Protein AF-A0A1S6HPY8-F1 (afdb_monomer_lite)

Secondary structure (DSSP, 8-state):
----HHHHHHHHHHHHHHHH----EE--S--TT-EEEEEEEEEEPTT-SSEEEEEEEEEEETTT--EEEEEEEEEEE--HHHHHTTGGG-----S-EEEEE-HHHHHHHHHHTT-EESSHHHHHHHTTS--

Structure (mmCIF, N/CA/C/O backbone):
data_AF-A0A1S6HPY8-F1
#
_entry.id   AF-A0A1S6HPY8-F1
#
loop_
_atom_site.group_PDB
_atom_site.id
_atom_site.type_symbol
_atom_site.label_atom_id
_atom_site.label_alt_id
_atom_site.label_comp_id
_atom_site.label_asym_id
_atom_site.label_entity_id
_atom_site.label_seq_id
_atom_site.pdbx_PDB_ins_code
_atom_site.Cartn_x
_atom_site.Cartn_y
_atom_site.Cartn_z
_atom_site.occupancy
_atom_site.B_iso_or_equiv
_atom_site.auth_seq_id
_atom_site.auth_comp_id
_atom_site.auth_asym_id
_atom_site.auth_atom_id
_atom_site.pdbx_PDB_model_num
ATOM 1 N N . MET A 1 1 ? 19.365 7.804 -31.355 1.00 37.50 1 MET A N 1
ATOM 2 C CA . MET A 1 1 ? 18.234 6.866 -31.220 1.00 37.50 1 MET A CA 1
ATOM 3 C C . MET A 1 1 ? 17.880 6.876 -29.750 1.00 37.50 1 MET A C 1
ATOM 5 O O . MET A 1 1 ? 18.730 6.519 -28.949 1.00 37.50 1 MET A O 1
ATOM 9 N N . ILE A 1 2 ? 16.755 7.498 -29.407 1.00 45.88 2 ILE A N 1
ATOM 10 C CA . ILE A 1 2 ? 16.407 7.828 -28.021 1.00 45.88 2 ILE A CA 1
ATOM 11 C C . ILE A 1 2 ? 16.080 6.528 -27.278 1.00 45.88 2 ILE A C 1
ATOM 13 O O . ILE A 1 2 ? 15.414 5.652 -27.834 1.00 45.88 2 ILE A O 1
ATOM 17 N N . LEU A 1 3 ? 16.579 6.425 -26.049 1.00 51.72 3 LEU A N 1
ATOM 18 C CA . LEU A 1 3 ? 16.216 5.443 -25.028 1.00 51.72 3 LEU A CA 1
ATOM 19 C C . LEU A 1 3 ? 14.734 5.629 -24.663 1.00 51.72 3 LEU A C 1
ATOM 21 O O . LEU A 1 3 ? 14.380 6.331 -23.729 1.00 51.72 3 LEU A O 1
ATOM 25 N N . ILE A 1 4 ? 13.868 5.145 -25.555 1.00 57.00 4 ILE A N 1
ATOM 26 C CA . ILE A 1 4 ? 12.411 5.052 -25.377 1.00 57.00 4 ILE A CA 1
ATOM 27 C C . ILE A 1 4 ? 12.047 3.605 -25.007 1.00 57.00 4 ILE A C 1
ATOM 29 O O . ILE A 1 4 ? 10.989 3.346 -24.449 1.00 57.00 4 ILE A O 1
ATOM 33 N N . GLY A 1 5 ? 12.915 2.638 -25.327 1.00 57.72 5 GLY A N 1
ATOM 34 C CA . GLY A 1 5 ? 12.644 1.217 -25.110 1.00 57.72 5 GLY A CA 1
ATOM 35 C C . GLY A 1 5 ? 12.572 0.839 -23.631 1.00 57.72 5 GLY A C 1
ATOM 36 O O . GLY A 1 5 ? 11.665 0.118 -23.237 1.00 57.72 5 GLY A O 1
ATOM 37 N N . ASP A 1 6 ? 13.487 1.349 -22.815 1.00 60.06 6 ASP A N 1
ATOM 38 C CA . ASP A 1 6 ? 13.526 1.186 -21.358 1.00 60.06 6 ASP A CA 1
ATOM 39 C C . ASP A 1 6 ? 12.339 1.860 -20.662 1.00 60.06 6 ASP A C 1
ATOM 41 O O . ASP A 1 6 ? 11.723 1.246 -19.794 1.00 60.06 6 ASP A O 1
ATOM 45 N N . GLU A 1 7 ? 11.942 3.051 -21.112 1.00 66.31 7 GLU A N 1
ATOM 46 C CA . GLU A 1 7 ? 10.746 3.743 -20.611 1.00 66.31 7 GLU A CA 1
ATOM 47 C C . GLU A 1 7 ? 9.452 2.991 -20.964 1.00 66.31 7 GLU A C 1
ATOM 49 O O . GLU A 1 7 ? 8.568 2.832 -20.125 1.00 66.31 7 GLU A O 1
ATOM 54 N N . VAL A 1 8 ? 9.336 2.464 -22.189 1.00 71.50 8 VAL A N 1
ATOM 55 C CA . VAL A 1 8 ? 8.159 1.688 -22.618 1.00 71.50 8 VAL A CA 1
ATOM 56 C C . VAL A 1 8 ? 8.092 0.341 -21.900 1.00 71.50 8 VAL A C 1
ATOM 58 O O . VAL A 1 8 ? 7.028 -0.033 -21.410 1.00 71.50 8 VAL A O 1
ATOM 61 N N . ILE A 1 9 ? 9.207 -0.389 -21.803 1.00 75.19 9 ILE A N 1
ATOM 62 C CA . ILE A 1 9 ? 9.258 -1.672 -21.083 1.00 75.19 9 ILE A CA 1
ATOM 63 C C . ILE A 1 9 ? 8.995 -1.445 -19.590 1.00 75.19 9 ILE A C 1
ATOM 65 O O . ILE A 1 9 ? 8.228 -2.195 -18.988 1.00 75.19 9 ILE A O 1
ATOM 69 N N . GLY A 1 10 ? 9.574 -0.396 -19.007 1.00 73.50 10 GLY A N 1
ATOM 70 C CA . GLY A 1 10 ? 9.358 -0.023 -17.613 1.00 73.50 10 GLY A CA 1
ATOM 71 C C . GLY A 1 10 ? 7.914 0.372 -17.331 1.00 73.50 10 GLY A C 1
ATOM 72 O O . GLY A 1 10 ? 7.324 -0.125 -16.376 1.00 73.50 10 GLY A O 1
ATOM 73 N N . GLY A 1 11 ? 7.306 1.174 -18.206 1.00 75.06 11 GLY A N 1
ATOM 74 C CA . GLY A 1 11 ? 5.891 1.532 -18.124 1.00 75.06 11 GLY A CA 1
ATOM 75 C C . GLY A 1 11 ? 4.960 0.324 -18.259 1.00 75.06 11 GLY A C 1
ATOM 76 O O . GLY A 1 11 ? 3.965 0.238 -17.5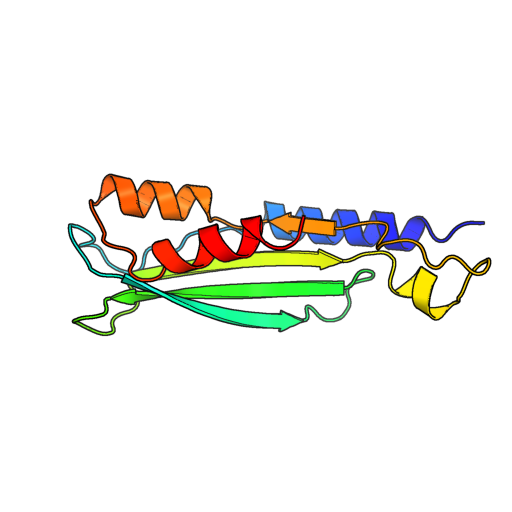42 1.00 75.06 11 GLY A O 1
ATOM 77 N N . ILE A 1 12 ? 5.292 -0.652 -19.114 1.00 81.19 12 ILE A N 1
ATOM 78 C CA . ILE A 1 12 ? 4.543 -1.917 -19.221 1.00 81.19 12 ILE A CA 1
ATOM 79 C C . ILE A 1 12 ? 4.688 -2.745 -17.941 1.00 81.19 12 ILE A C 1
ATOM 81 O O . ILE A 1 12 ? 3.693 -3.279 -17.456 1.00 81.19 12 ILE A O 1
ATOM 85 N N . GLN A 1 13 ? 5.895 -2.850 -17.378 1.00 80.25 13 GLN A N 1
ATOM 86 C CA . GLN A 1 13 ? 6.122 -3.587 -16.133 1.00 80.25 13 GLN A CA 1
ATOM 87 C C . GLN A 1 13 ? 5.379 -2.944 -14.958 1.00 80.25 13 GLN A C 1
ATOM 89 O O . GLN A 1 13 ? 4.713 -3.649 -14.202 1.00 80.25 13 GLN A O 1
ATOM 94 N N . PHE A 1 14 ? 5.427 -1.617 -14.846 1.00 82.94 14 PHE A N 1
ATOM 95 C CA . PHE A 1 14 ? 4.644 -0.864 -13.872 1.00 82.94 14 PHE A CA 1
ATOM 96 C C . PHE A 1 14 ? 3.142 -1.082 -14.074 1.00 82.94 14 PHE A C 1
ATOM 98 O O . PHE A 1 14 ? 2.439 -1.447 -13.138 1.00 82.94 14 PHE A O 1
ATOM 105 N N . GLY A 1 15 ? 2.653 -0.960 -15.310 1.00 81.88 15 GLY A N 1
ATOM 106 C CA . GLY A 1 15 ? 1.252 -1.213 -15.642 1.00 81.88 15 GLY A CA 1
ATOM 107 C C . GLY A 1 15 ? 0.801 -2.636 -15.300 1.00 81.88 15 GLY A C 1
ATOM 108 O O . GLY A 1 15 ? -0.311 -2.819 -14.807 1.00 81.88 15 GLY A O 1
ATOM 109 N N . TYR A 1 16 ? 1.663 -3.636 -15.504 1.00 84.06 16 TYR A N 1
ATOM 110 C CA . TYR A 1 16 ? 1.395 -5.017 -15.107 1.00 84.06 16 TYR A CA 1
ATOM 111 C C . TYR A 1 16 ? 1.264 -5.144 -13.586 1.00 84.06 16 TYR A C 1
ATOM 113 O O . TYR A 1 16 ? 0.256 -5.673 -13.129 1.00 84.06 16 TYR A O 1
ATOM 121 N N . LEU A 1 17 ? 2.206 -4.593 -12.810 1.00 83.88 17 LEU A N 1
ATOM 122 C CA . LEU A 1 17 ? 2.134 -4.581 -11.340 1.00 83.88 17 LEU A CA 1
ATOM 123 C C . LEU A 1 17 ? 0.854 -3.891 -10.843 1.00 83.88 17 LEU A C 1
ATOM 125 O O . LEU A 1 17 ? 0.136 -4.429 -10.002 1.00 83.88 17 LEU A O 1
ATOM 129 N N . CYS A 1 18 ? 0.503 -2.752 -11.438 1.00 81.44 18 CYS A N 1
ATOM 130 C CA . CYS A 1 18 ? -0.733 -2.039 -11.132 1.00 81.44 18 CYS A CA 1
ATOM 131 C C . CYS A 1 18 ? -2.003 -2.811 -11.499 1.00 81.44 18 CYS A C 1
ATOM 133 O O . CYS A 1 18 ? -3.053 -2.552 -10.920 1.00 81.44 18 CYS A O 1
ATOM 135 N N . TYR A 1 19 ? -1.948 -3.721 -12.470 1.00 81.75 19 TYR A N 1
ATOM 136 C CA . TYR A 1 19 ? -3.102 -4.524 -12.869 1.00 81.75 19 TYR A CA 1
ATOM 137 C C . TYR A 1 19 ? -3.233 -5.800 -12.034 1.00 81.75 19 TYR A C 1
ATOM 139 O O . TYR A 1 19 ? -4.339 -6.176 -11.652 1.00 81.75 19 TYR A O 1
ATOM 147 N N . THR A 1 20 ? -2.122 -6.484 -11.759 1.00 80.38 20 THR A N 1
ATOM 148 C CA . THR A 1 20 ? -2.147 -7.797 -11.104 1.00 80.38 20 THR A CA 1
ATOM 149 C C . THR A 1 20 ? -2.176 -7.732 -9.591 1.00 80.38 20 THR A C 1
ATOM 151 O O . THR A 1 20 ? -2.606 -8.698 -8.966 1.00 80.38 20 THR A O 1
ATOM 154 N N . THR A 1 21 ? -1.694 -6.637 -9.005 1.00 68.06 21 THR A N 1
ATOM 155 C CA . THR A 1 21 ? -1.303 -6.635 -7.595 1.00 68.06 21 THR A CA 1
ATOM 156 C C . THR A 1 21 ? -2.130 -5.762 -6.638 1.00 68.06 21 THR A C 1
ATOM 158 O O . THR A 1 21 ? -1.980 -5.965 -5.433 1.00 68.06 21 THR A O 1
ATOM 161 N N . PRO A 1 22 ? -3.054 -4.860 -7.036 1.00 62.16 22 PRO A N 1
ATOM 162 C CA . PRO A 1 22 ? -3.827 -4.144 -6.030 1.00 62.16 22 PRO A CA 1
ATOM 163 C C . PRO A 1 22 ? -4.981 -5.021 -5.510 1.00 62.16 22 PRO A C 1
ATOM 165 O O . PRO A 1 22 ? -6.125 -4.921 -5.952 1.00 62.16 22 PRO A O 1
ATOM 168 N N . GLY A 1 23 ? -4.674 -5.852 -4.509 1.00 71.44 23 GLY A N 1
ATOM 169 C CA . GLY A 1 23 ? -5.645 -6.483 -3.616 1.00 71.44 23 GLY A CA 1
ATOM 170 C C . GLY A 1 23 ? -5.738 -5.731 -2.287 1.00 71.44 23 GLY A C 1
ATOM 171 O O . GLY A 1 23 ? -4.731 -5.514 -1.616 1.00 71.44 23 GLY A O 1
ATOM 172 N N . LEU A 1 24 ? -6.947 -5.310 -1.915 1.00 85.62 24 LEU A N 1
ATOM 173 C CA . LEU A 1 24 ? -7.250 -4.827 -0.571 1.00 85.62 24 LEU A CA 1
ATOM 174 C C . LEU A 1 24 ? -7.646 -6.061 0.221 1.00 85.62 24 LEU A C 1
ATOM 176 O O . LEU A 1 24 ? -8.705 -6.639 -0.020 1.00 85.62 24 LEU A O 1
ATOM 180 N N . GLU A 1 25 ? -6.769 -6.490 1.111 1.00 89.50 25 GLU A N 1
ATOM 181 C CA . GLU A 1 25 ? -6.992 -7.665 1.934 1.00 89.50 25 GLU A CA 1
ATOM 182 C C . GLU A 1 25 ? -7.591 -7.221 3.264 1.00 89.50 25 GLU A C 1
ATOM 184 O O . GLU A 1 25 ? -6.926 -6.567 4.067 1.00 89.50 25 GLU A O 1
ATOM 189 N N . VAL A 1 26 ? -8.861 -7.557 3.484 1.00 90.06 26 VAL A N 1
ATOM 190 C CA . VAL A 1 26 ? -9.538 -7.362 4.769 1.00 90.06 26 VAL A CA 1
ATOM 191 C C . VAL A 1 26 ? -9.259 -8.586 5.635 1.00 90.06 26 VAL A C 1
ATOM 193 O O . VAL A 1 26 ? -9.534 -9.708 5.219 1.00 90.06 26 VAL A O 1
ATOM 196 N N . LEU A 1 27 ? -8.687 -8.368 6.819 1.00 91.75 27 LEU A N 1
ATOM 197 C CA . LEU A 1 27 ? -8.183 -9.431 7.697 1.00 91.75 27 LEU A CA 1
ATOM 198 C C . LEU A 1 27 ? -9.075 -9.692 8.918 1.00 91.75 27 LEU A C 1
ATOM 200 O O . LEU A 1 27 ? -8.804 -10.618 9.680 1.00 91.75 27 LEU A O 1
ATOM 204 N N . VAL A 1 28 ? -10.121 -8.886 9.108 1.00 90.75 28 VAL A N 1
ATOM 205 C CA . VAL A 1 28 ? -11.0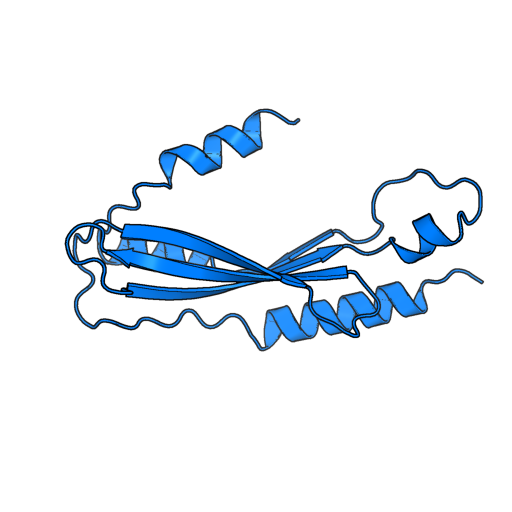53 -8.985 10.237 1.00 90.75 28 VAL A CA 1
ATOM 206 C C . VAL A 1 28 ? -12.498 -8.887 9.752 1.00 90.75 28 VAL A C 1
ATOM 208 O O . VAL A 1 28 ? -12.788 -8.167 8.798 1.00 90.75 28 VAL A O 1
ATOM 211 N N . ASP A 1 29 ? -13.404 -9.601 10.422 1.00 87.56 29 ASP A N 1
ATOM 212 C CA . ASP A 1 29 ? -14.818 -9.672 10.027 1.00 87.56 29 ASP A CA 1
ATOM 213 C C . ASP A 1 29 ? -15.652 -8.485 10.539 1.00 87.56 29 ASP A C 1
ATOM 215 O O . ASP A 1 29 ? -16.601 -8.061 9.881 1.00 87.56 29 ASP A O 1
ATOM 219 N N . ASP A 1 30 ? -15.309 -7.943 11.712 1.00 89.25 30 ASP A N 1
ATOM 220 C CA . ASP A 1 30 ? -15.981 -6.780 12.297 1.00 89.25 30 ASP A CA 1
ATOM 221 C C . ASP A 1 30 ? -15.163 -5.522 12.025 1.00 89.25 30 ASP A C 1
ATOM 223 O O . ASP A 1 30 ? -14.024 -5.424 12.477 1.00 89.25 30 ASP A O 1
ATOM 227 N N . LEU A 1 31 ? -15.739 -4.574 11.291 1.00 88.62 31 LEU A N 1
ATOM 228 C CA . LEU A 1 31 ? -15.095 -3.326 10.875 1.00 88.62 31 LEU A CA 1
ATOM 229 C C . LEU A 1 31 ? -15.790 -2.082 11.442 1.00 88.62 31 LEU A C 1
ATOM 231 O O . LEU A 1 31 ? -15.234 -0.988 11.357 1.00 88.62 31 LEU A O 1
ATOM 235 N N . GLU A 1 32 ? -16.996 -2.223 11.992 1.00 92.44 32 GLU A N 1
ATOM 236 C CA . GLU A 1 32 ? -17.883 -1.087 12.234 1.00 92.44 32 GLU A CA 1
ATOM 237 C C . GLU A 1 32 ? -17.339 -0.163 13.334 1.00 92.44 32 GLU A C 1
ATOM 239 O O . GLU A 1 32 ? -17.032 -0.594 14.445 1.00 92.44 32 GLU A O 1
ATOM 244 N N . GLY A 1 33 ? -17.231 1.135 13.041 1.00 90.69 33 GLY A N 1
ATOM 245 C CA . GLY A 1 33 ? -16.892 2.158 14.036 1.00 90.69 33 GLY A CA 1
ATOM 246 C C . GLY A 1 33 ? -15.457 2.110 14.571 1.00 90.69 33 GLY A C 1
ATOM 247 O O . GLY A 1 33 ? -15.135 2.826 15.525 1.00 90.69 33 GLY A O 1
ATOM 248 N N . ARG A 1 34 ? -14.580 1.294 13.978 1.00 91.88 34 ARG A N 1
ATOM 249 C CA . ARG A 1 34 ? -13.189 1.159 14.425 1.00 91.88 34 ARG A CA 1
ATOM 250 C C . ARG A 1 34 ? -12.378 2.420 14.200 1.00 91.88 34 ARG A C 1
ATOM 252 O O . ARG A 1 34 ? -12.516 3.100 13.182 1.00 91.88 34 ARG A O 1
ATOM 259 N N . LYS A 1 35 ? -11.461 2.694 15.127 1.00 93.62 35 LYS A N 1
ATOM 260 C CA . LYS A 1 35 ? -10.440 3.730 14.963 1.00 93.62 35 LYS A CA 1
ATOM 261 C C . LYS A 1 35 ? -9.199 3.100 14.379 1.00 93.62 35 LYS A C 1
ATOM 263 O O . LYS A 1 35 ? -8.569 2.266 15.024 1.00 93.62 35 LYS A O 1
ATOM 268 N N . VAL A 1 36 ? -8.841 3.517 13.178 1.00 92.69 36 VAL A N 1
ATOM 269 C CA . VAL A 1 36 ? -7.766 2.896 12.421 1.00 92.69 36 VAL A CA 1
ATOM 270 C C . VAL A 1 36 ? -6.641 3.878 12.134 1.00 92.69 36 VAL A C 1
ATOM 272 O O . VAL A 1 36 ? -6.867 5.074 11.948 1.00 92.69 36 VAL A O 1
ATOM 275 N N . LYS A 1 37 ? -5.416 3.358 12.093 1.00 92.38 37 LYS A N 1
ATOM 276 C CA . LYS A 1 37 ? -4.197 4.084 11.745 1.00 92.38 37 LYS A CA 1
ATOM 277 C C . LYS A 1 37 ? -3.429 3.324 10.678 1.00 92.38 37 LYS A C 1
ATOM 279 O O . LYS A 1 37 ? -3.278 2.108 10.777 1.00 92.38 37 LYS A O 1
ATOM 284 N N . THR A 1 38 ? -2.921 4.036 9.678 1.00 90.00 38 THR A N 1
ATOM 285 C CA . THR A 1 38 ? -2.199 3.411 8.565 1.00 90.00 38 THR A CA 1
ATOM 286 C C . THR A 1 38 ? -0.718 3.706 8.654 1.00 90.00 38 THR A C 1
ATOM 288 O O . THR A 1 38 ? -0.305 4.859 8.721 1.00 90.00 38 THR A O 1
ATOM 291 N N . THR A 1 39 ? 0.088 2.661 8.592 1.00 90.81 39 THR A N 1
ATOM 292 C CA . THR A 1 39 ? 1.531 2.758 8.385 1.00 90.81 39 THR A CA 1
ATOM 293 C C . THR A 1 39 ? 1.871 2.211 7.007 1.00 90.81 39 THR A C 1
ATOM 295 O O . THR A 1 39 ? 1.075 1.489 6.402 1.00 90.81 39 THR A O 1
ATOM 298 N N . PHE A 1 40 ? 3.035 2.580 6.485 1.00 88.88 40 PHE A N 1
ATOM 299 C CA . PHE A 1 40 ? 3.536 2.015 5.242 1.00 88.88 40 PHE A CA 1
ATOM 300 C C . PHE A 1 40 ? 5.019 1.694 5.358 1.00 88.88 40 PHE A C 1
ATOM 302 O O . PHE A 1 40 ? 5.757 2.369 6.081 1.00 88.88 40 PHE A O 1
ATOM 309 N N . GLU A 1 41 ? 5.431 0.661 4.637 1.00 91.50 41 GLU A N 1
ATOM 310 C CA . GLU A 1 41 ? 6.827 0.313 4.413 1.00 91.50 41 GLU A CA 1
ATOM 311 C C . GLU A 1 41 ? 7.090 0.345 2.910 1.00 91.50 41 GLU A C 1
ATOM 313 O O . GLU A 1 41 ? 6.344 -0.257 2.140 1.00 91.50 41 GLU A O 1
ATOM 318 N N . SER A 1 42 ? 8.140 1.056 2.505 1.00 90.00 42 SER A N 1
ATOM 319 C CA . SER A 1 42 ? 8.518 1.207 1.100 1.00 90.00 42 SER A CA 1
ATOM 320 C C . SER A 1 42 ? 9.691 0.291 0.766 1.00 90.00 42 SER A C 1
ATOM 322 O O . SER A 1 42 ? 10.737 0.355 1.419 1.00 90.00 42 SER A O 1
ATOM 324 N N . THR A 1 43 ? 9.546 -0.519 -0.277 1.00 90.69 43 THR A N 1
ATOM 325 C CA . THR A 1 43 ? 10.584 -1.422 -0.788 1.00 90.69 43 THR A CA 1
ATOM 326 C C . THR A 1 43 ? 10.837 -1.143 -2.264 1.00 90.69 43 THR A C 1
ATOM 328 O O . THR A 1 43 ? 9.911 -1.086 -3.063 1.00 90.69 43 THR A O 1
ATOM 331 N N . GLU A 1 44 ? 12.099 -0.973 -2.659 1.00 86.69 44 GLU A N 1
ATOM 332 C CA . GLU A 1 44 ? 12.444 -0.819 -4.076 1.00 86.69 44 GLU A CA 1
ATOM 333 C C . GLU A 1 44 ? 12.338 -2.169 -4.797 1.00 86.69 44 GLU A C 1
ATOM 335 O O . GLU A 1 44 ? 12.935 -3.166 -4.377 1.00 86.69 44 GLU A O 1
ATOM 340 N N . VAL A 1 45 ? 11.580 -2.206 -5.892 1.00 84.19 45 VAL A N 1
ATOM 341 C CA . VAL A 1 45 ? 11.444 -3.397 -6.729 1.00 84.19 45 VAL A CA 1
ATOM 342 C C . VAL A 1 45 ? 12.724 -3.548 -7.548 1.00 84.19 45 VAL A C 1
ATOM 344 O O . VAL A 1 45 ? 13.070 -2.701 -8.367 1.00 84.19 45 VAL A O 1
ATOM 347 N N . ILE A 1 46 ? 13.455 -4.635 -7.313 1.00 79.12 46 ILE A N 1
ATOM 348 C CA . ILE A 1 46 ? 14.737 -4.892 -7.979 1.00 79.12 46 ILE A CA 1
ATOM 349 C C . ILE A 1 46 ? 14.483 -5.393 -9.411 1.00 79.12 46 ILE A C 1
ATOM 351 O O . ILE A 1 46 ? 13.481 -6.051 -9.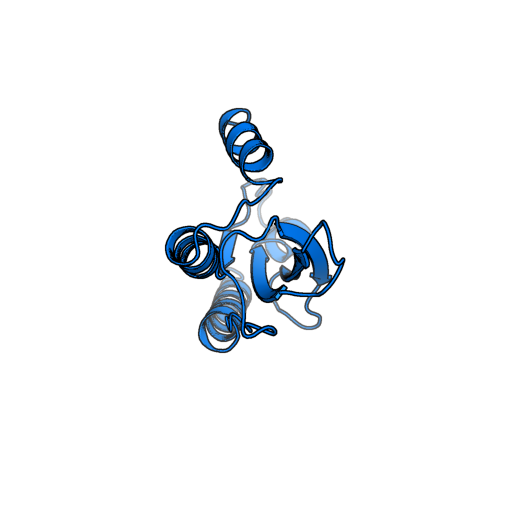687 1.00 79.12 46 ILE A O 1
ATOM 355 N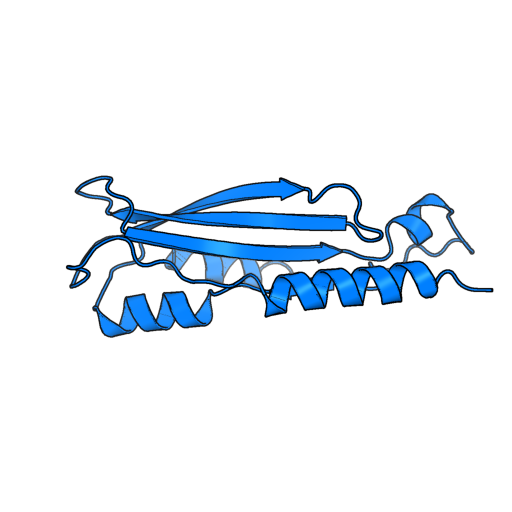 N . LEU A 1 47 ? 15.445 -5.152 -10.308 1.00 74.06 47 LEU A N 1
ATOM 356 C CA . LEU A 1 47 ? 15.461 -5.637 -11.698 1.00 74.06 47 LEU A CA 1
ATOM 357 C C . LEU A 1 47 ? 14.383 -5.008 -12.598 1.00 74.06 47 LEU A C 1
ATOM 359 O O . LEU A 1 47 ? 13.956 -5.622 -13.577 1.00 74.06 47 LEU A O 1
ATOM 363 N N . THR A 1 48 ? 13.966 -3.779 -12.300 1.00 73.69 48 THR A N 1
ATOM 364 C CA . THR A 1 48 ? 13.055 -2.996 -13.140 1.00 73.69 48 THR A CA 1
ATOM 365 C C . THR A 1 48 ? 13.844 -1.999 -14.011 1.00 73.69 48 THR A C 1
ATOM 367 O O . THR A 1 48 ? 14.840 -1.436 -13.554 1.00 73.69 48 THR A O 1
ATOM 370 N N . PRO A 1 49 ? 13.449 -1.755 -15.277 1.00 70.62 49 PRO A N 1
ATOM 371 C CA . PRO A 1 49 ? 14.114 -0.782 -16.145 1.00 70.62 49 PRO A CA 1
ATOM 372 C C . PRO A 1 49 ? 13.809 0.672 -15.767 1.00 70.62 49 PRO A C 1
ATOM 374 O O . PRO A 1 49 ? 14.571 1.560 -16.129 1.00 70.62 49 PRO A O 1
ATOM 377 N N . ILE A 1 50 ? 12.733 0.919 -15.019 1.00 76.19 50 ILE A N 1
ATOM 378 C CA . ILE A 1 50 ? 12.441 2.196 -14.351 1.00 76.19 50 ILE A CA 1
ATOM 379 C C . ILE A 1 50 ? 12.482 1.986 -12.842 1.00 76.19 50 ILE A C 1
ATOM 381 O O . ILE A 1 50 ? 12.334 0.854 -12.384 1.00 76.19 50 ILE A O 1
ATOM 385 N N . LYS A 1 51 ? 12.658 3.046 -12.055 1.00 81.62 51 LYS A N 1
ATOM 386 C CA . LYS A 1 51 ? 12.616 2.915 -10.600 1.00 81.62 51 LYS A CA 1
ATOM 387 C C . LYS A 1 51 ? 11.171 2.668 -10.173 1.00 81.62 51 LYS A C 1
ATOM 389 O O . LYS A 1 51 ? 10.321 3.515 -10.431 1.00 81.62 51 LYS A O 1
ATOM 394 N N . ILE A 1 52 ? 10.900 1.535 -9.533 1.00 84.56 52 ILE A N 1
ATOM 395 C CA . ILE A 1 52 ? 9.582 1.224 -8.974 1.00 84.56 52 ILE A CA 1
ATOM 396 C C . ILE A 1 52 ? 9.744 0.992 -7.476 1.00 84.56 52 ILE A C 1
ATOM 398 O O . ILE A 1 52 ? 10.583 0.197 -7.056 1.00 84.56 52 ILE A O 1
ATOM 402 N N . THR A 1 53 ? 8.941 1.680 -6.679 1.00 88.25 53 THR A N 1
ATOM 403 C CA . THR A 1 53 ? 8.824 1.459 -5.240 1.00 88.25 53 THR A CA 1
ATOM 404 C C . THR A 1 53 ? 7.485 0.791 -4.968 1.00 88.25 53 THR A C 1
ATOM 406 O O . THR A 1 53 ? 6.459 1.236 -5.472 1.00 88.25 53 THR A O 1
ATOM 409 N N . GLU A 1 54 ? 7.500 -0.285 -4.195 1.00 89.25 54 GLU A N 1
ATOM 410 C CA . GLU A 1 54 ? 6.319 -0.918 -3.626 1.00 89.25 54 GLU A CA 1
ATOM 411 C C . GLU A 1 54 ? 6.090 -0.370 -2.218 1.00 89.25 54 GLU A C 1
ATOM 413 O O . GLU A 1 54 ? 6.970 -0.466 -1.364 1.00 89.25 54 GLU A O 1
ATOM 418 N N . ASP A 1 55 ? 4.903 0.166 -1.972 1.00 89.62 55 ASP A N 1
ATOM 419 C CA . ASP A 1 55 ? 4.462 0.592 -0.653 1.00 89.62 55 ASP A CA 1
ATOM 420 C C . ASP A 1 55 ? 3.465 -0.421 -0.089 1.00 89.62 55 ASP A C 1
ATOM 422 O O . ASP A 1 55 ? 2.333 -0.549 -0.571 1.00 89.62 55 ASP A O 1
ATOM 426 N N . LEU A 1 56 ? 3.859 -1.116 0.976 1.00 90.25 56 LEU A N 1
ATOM 427 C CA . LEU A 1 56 ? 2.968 -1.983 1.736 1.00 90.25 56 LEU A CA 1
ATOM 428 C C . LEU A 1 56 ? 2.285 -1.173 2.837 1.00 90.25 56 LEU A C 1
ATOM 430 O O . LEU A 1 56 ? 2.880 -0.877 3.872 1.00 90.25 56 LEU A O 1
ATOM 434 N N . TYR A 1 57 ? 1.012 -0.851 2.637 1.00 89.69 57 TYR A N 1
ATOM 435 C CA . TYR A 1 57 ? 0.189 -0.162 3.621 1.00 89.69 57 TYR A CA 1
ATOM 436 C C . TYR A 1 57 ? -0.451 -1.174 4.568 1.00 89.69 57 TYR A C 1
ATOM 438 O O . TYR A 1 57 ? -1.225 -2.039 4.147 1.00 89.69 57 TYR A O 1
ATOM 446 N N . THR A 1 58 ? -0.183 -1.026 5.861 1.00 92.31 58 THR A N 1
ATOM 447 C CA . THR A 1 58 ? -0.795 -1.834 6.917 1.00 92.31 58 THR A CA 1
ATOM 448 C C . THR A 1 58 ? -1.665 -0.939 7.781 1.00 92.31 58 THR A C 1
ATOM 450 O O . THR A 1 58 ? -1.213 0.084 8.294 1.00 92.31 58 THR A O 1
ATOM 453 N N . THR A 1 59 ? -2.938 -1.301 7.918 1.00 91.75 59 THR A N 1
ATOM 454 C CA . THR A 1 59 ? -3.880 -0.538 8.735 1.00 91.75 59 THR A CA 1
ATOM 455 C C . THR A 1 59 ? -4.210 -1.294 10.004 1.00 91.75 59 THR A C 1
ATOM 457 O O . THR A 1 59 ? -4.664 -2.437 9.957 1.00 91.75 59 THR A O 1
ATOM 460 N N . HIS A 1 60 ? -3.973 -0.638 11.133 1.00 94.12 60 HIS A N 1
ATOM 461 C CA . HIS A 1 60 ? -4.158 -1.186 12.464 1.00 94.12 60 HIS A CA 1
ATOM 462 C C . HIS A 1 60 ? -5.311 -0.498 13.175 1.00 94.12 60 HIS A C 1
ATOM 464 O O . HIS A 1 60 ? -5.475 0.716 13.059 1.00 94.12 60 HIS A O 1
ATOM 470 N N . ASP A 1 61 ? -6.060 -1.259 13.956 1.00 93.69 61 ASP A N 1
ATOM 471 C CA . ASP A 1 61 ? -6.968 -0.713 14.952 1.00 93.69 61 ASP A CA 1
ATOM 472 C C . ASP A 1 61 ? -6.146 -0.144 16.118 1.00 93.69 61 ASP A C 1
ATOM 474 O O . ASP A 1 61 ? -5.201 -0.769 16.597 1.00 93.69 61 ASP A O 1
ATOM 478 N N . ILE A 1 62 ? -6.457 1.072 16.552 1.00 93.12 62 ILE A N 1
ATOM 479 C CA . ILE A 1 62 ? -5.651 1.796 17.546 1.00 93.12 62 ILE A CA 1
ATOM 480 C C . ILE A 1 62 ? -5.859 1.242 18.951 1.00 93.12 62 ILE A C 1
ATOM 482 O O . ILE A 1 62 ? -4.932 1.240 19.762 1.00 93.12 62 ILE A O 1
ATOM 486 N N . ASP A 1 63 ? -7.075 0.797 19.244 1.00 92.06 63 ASP A N 1
ATOM 487 C CA . ASP A 1 63 ? -7.446 0.358 20.580 1.00 92.06 63 ASP A CA 1
ATOM 488 C C . ASP A 1 63 ? -6.928 -1.073 20.814 1.00 92.06 63 ASP A C 1
ATOM 490 O O . ASP A 1 63 ? -6.381 -1.385 21.875 1.00 92.06 63 ASP A O 1
ATOM 494 N N . THR A 1 64 ? -7.012 -1.932 19.796 1.00 92.31 64 THR A N 1
ATOM 495 C CA . THR A 1 64 ? -6.646 -3.359 19.880 1.00 92.31 64 THR A CA 1
ATOM 496 C C . THR A 1 64 ? -5.274 -3.700 19.297 1.00 92.31 64 THR A C 1
ATOM 498 O O . THR A 1 64 ? -4.736 -4.761 19.604 1.00 92.31 64 THR A O 1
ATOM 501 N N . HIS A 1 65 ? -4.679 -2.807 18.500 1.00 91.31 65 HIS A N 1
ATOM 502 C CA . HIS A 1 65 ? -3.436 -3.018 17.740 1.00 91.31 65 HIS A CA 1
ATOM 503 C C . HIS A 1 65 ? -3.506 -4.133 16.683 1.00 91.31 65 HIS A C 1
ATOM 505 O O . HIS A 1 65 ? -2.484 -4.478 16.079 1.00 91.31 65 HIS A O 1
ATOM 511 N N . GLU A 1 66 ? -4.688 -4.694 16.420 1.00 94.75 66 GLU A N 1
ATOM 512 C CA . GLU A 1 66 ? -4.845 -5.733 15.409 1.00 94.75 66 GLU A CA 1
ATOM 513 C C . GLU A 1 66 ? -4.769 -5.157 13.995 1.00 94.75 66 GLU A C 1
ATOM 515 O O . GLU A 1 66 ? -5.105 -3.996 13.752 1.00 94.75 66 GLU A O 1
ATOM 520 N N . VAL A 1 67 ? -4.313 -5.974 13.048 1.00 93.62 67 VAL A N 1
ATOM 521 C CA . VAL A 1 67 ? -4.266 -5.578 11.641 1.00 93.62 67 VAL A CA 1
ATOM 522 C C . VAL A 1 67 ? -5.650 -5.770 11.034 1.00 93.62 67 VAL A C 1
ATOM 524 O O . VAL A 1 67 ? -6.132 -6.894 10.955 1.00 93.62 67 VAL A O 1
ATOM 527 N N . VAL A 1 68 ? -6.260 -4.681 10.572 1.00 92.44 68 VAL A N 1
ATOM 528 C CA . VAL A 1 68 ? -7.625 -4.662 10.026 1.00 92.44 68 VAL A CA 1
ATOM 529 C C . VAL A 1 68 ? -7.610 -4.946 8.526 1.00 92.44 68 VAL A C 1
ATOM 531 O O . VAL A 1 68 ? -8.387 -5.758 8.027 1.00 92.44 68 VAL A O 1
ATOM 534 N N . PHE A 1 69 ? -6.705 -4.297 7.792 1.00 91.12 69 PHE A N 1
ATOM 535 C CA . PHE A 1 69 ? -6.512 -4.560 6.371 1.00 91.12 69 PHE A CA 1
ATOM 536 C C . PHE A 1 69 ? -5.103 -4.210 5.901 1.00 91.12 69 PHE A C 1
ATOM 538 O O . PHE A 1 69 ? -4.405 -3.374 6.490 1.00 91.12 69 PHE A O 1
ATOM 545 N N . LYS A 1 70 ? -4.708 -4.849 4.803 1.00 91.62 70 LYS A N 1
ATOM 546 C CA . LYS A 1 70 ? -3.464 -4.595 4.080 1.00 91.62 70 LYS A CA 1
ATOM 547 C C . LYS A 1 70 ? -3.768 -4.202 2.645 1.00 91.62 70 LYS A C 1
ATOM 549 O O . LYS A 1 70 ? -4.723 -4.683 2.039 1.00 91.62 70 LYS A O 1
ATOM 554 N N . SER A 1 71 ? -2.946 -3.325 2.096 1.00 89.00 71 SER A N 1
ATOM 555 C CA . SER A 1 71 ? -3.010 -2.970 0.683 1.00 89.00 71 SER A CA 1
ATOM 556 C C . SER A 1 71 ? -1.627 -2.636 0.165 1.00 89.00 71 SER A C 1
ATOM 558 O O . SER A 1 71 ? -0.804 -2.104 0.905 1.00 89.00 71 SER A O 1
ATOM 560 N N . VAL A 1 72 ? -1.405 -2.888 -1.117 1.00 89.06 72 VAL A N 1
ATOM 561 C CA . VAL A 1 72 ? -0.158 -2.542 -1.796 1.00 89.06 72 VAL A CA 1
ATOM 562 C C . VAL A 1 72 ? -0.408 -1.380 -2.754 1.00 89.06 72 VAL A C 1
ATOM 564 O O . VAL A 1 72 ? -1.456 -1.314 -3.406 1.00 89.06 72 VAL A O 1
ATOM 567 N N . GLY A 1 73 ? 0.539 -0.451 -2.810 1.00 87.69 73 GLY A N 1
ATOM 568 C CA . GLY A 1 73 ? 0.643 0.561 -3.853 1.00 87.69 73 GLY A CA 1
ATOM 569 C C . GLY A 1 73 ? 2.004 0.499 -4.538 1.00 87.69 73 GLY A C 1
ATOM 570 O O . GLY A 1 73 ? 2.955 -0.048 -3.986 1.00 87.69 73 GLY A O 1
ATOM 571 N N . TYR A 1 74 ? 2.089 1.061 -5.737 1.00 86.88 74 TYR A N 1
ATOM 572 C CA . TYR A 1 74 ? 3.336 1.218 -6.470 1.00 86.88 74 TYR A CA 1
ATOM 573 C C . TYR A 1 74 ? 3.502 2.654 -6.934 1.00 86.88 74 TYR A C 1
ATOM 575 O O . TYR A 1 74 ? 2.585 3.228 -7.525 1.00 86.88 74 TYR A O 1
ATOM 583 N N . ASP A 1 75 ? 4.707 3.172 -6.747 1.00 85.44 75 ASP A N 1
ATOM 584 C CA . ASP A 1 75 ? 5.191 4.405 -7.351 1.00 85.44 75 ASP A CA 1
ATOM 585 C C . ASP A 1 75 ? 6.246 4.070 -8.403 1.00 85.44 75 ASP A C 1
ATOM 587 O O . ASP A 1 75 ? 7.216 3.363 -8.127 1.00 85.44 75 ASP A O 1
ATOM 591 N N . GLY A 1 76 ? 6.067 4.570 -9.620 1.00 82.00 76 GLY A N 1
ATOM 592 C CA . GLY A 1 76 ? 6.973 4.376 -10.742 1.00 82.00 76 GLY A CA 1
ATOM 593 C C . GLY A 1 76 ? 7.556 5.702 -11.214 1.00 82.00 76 GLY A C 1
ATOM 594 O O . GLY A 1 76 ? 6.818 6.594 -11.625 1.00 82.00 76 GLY A O 1
ATOM 595 N N . TYR A 1 77 ? 8.884 5.796 -11.225 1.00 76.50 77 TYR A N 1
ATOM 596 C CA . TYR A 1 77 ? 9.640 6.952 -11.705 1.00 76.50 77 TYR A CA 1
ATOM 597 C C . TYR A 1 77 ? 10.566 6.536 -12.861 1.00 76.50 77 TYR A C 1
ATOM 599 O O . TYR A 1 77 ? 11.543 5.799 -12.676 1.00 76.50 77 TYR A O 1
ATOM 607 N N . GLY A 1 78 ? 10.261 7.009 -14.069 1.00 69.06 78 GLY A N 1
ATOM 608 C CA . GLY A 1 78 ? 11.103 6.850 -15.263 1.00 69.06 78 GLY A CA 1
ATOM 609 C C . GLY A 1 78 ? 12.037 8.039 -15.479 1.00 69.06 78 GLY A C 1
ATOM 610 O O . GLY A 1 78 ? 11.965 9.040 -14.778 1.00 69.06 78 GLY A O 1
ATOM 611 N N . GLY A 1 79 ? 12.954 7.963 -16.434 1.00 62.09 79 GLY A N 1
ATOM 612 C CA . GLY A 1 79 ? 13.918 9.023 -16.751 1.00 62.09 79 GLY A CA 1
ATOM 613 C C . GLY A 1 79 ? 15.187 9.022 -15.891 1.00 62.09 79 GLY A C 1
ATOM 614 O O . GLY A 1 79 ? 16.051 9.881 -16.074 1.00 62.09 79 GLY A O 1
ATOM 615 N N . TRP A 1 80 ? 15.356 8.056 -14.980 1.00 62.81 80 TRP A N 1
ATOM 616 C CA . TRP A 1 80 ? 16.591 7.912 -14.194 1.00 62.81 80 TRP A CA 1
ATOM 617 C C . TRP A 1 80 ? 17.803 7.611 -15.089 1.00 62.81 80 TRP A C 1
ATOM 619 O O . TRP A 1 80 ? 18.884 8.154 -14.856 1.00 62.81 80 TRP A O 1
ATOM 629 N N . LEU A 1 81 ? 17.625 6.806 -16.146 1.00 57.62 81 LEU A N 1
ATOM 630 C CA . LEU A 1 81 ? 18.700 6.480 -17.079 1.00 57.62 81 LEU A CA 1
ATOM 631 C C . LEU A 1 81 ? 19.071 7.697 -17.930 1.00 57.62 81 LEU A C 1
ATOM 633 O O . LEU A 1 81 ? 20.256 7.969 -18.106 1.00 57.62 81 LEU A O 1
ATOM 637 N N . ALA A 1 82 ? 18.079 8.471 -18.384 1.00 57.25 82 ALA A N 1
ATOM 638 C CA . ALA A 1 82 ? 18.287 9.737 -19.089 1.00 57.25 82 ALA A CA 1
ATOM 639 C C . ALA A 1 82 ? 19.064 10.757 -18.232 1.00 57.25 82 ALA A C 1
ATOM 641 O O . ALA A 1 82 ? 19.981 11.408 -18.741 1.00 57.25 82 ALA A O 1
ATOM 642 N N . ASN A 1 83 ? 18.765 10.823 -16.929 1.00 58.50 83 ASN A N 1
ATOM 643 C CA . ASN A 1 83 ? 19.530 11.603 -15.952 1.00 58.50 83 ASN A CA 1
ATOM 644 C C . ASN A 1 83 ? 20.957 11.061 -15.751 1.00 58.50 83 ASN A C 1
ATOM 646 O O . ASN A 1 83 ? 21.900 11.845 -15.657 1.00 58.50 83 ASN A O 1
ATOM 650 N N . TRP A 1 84 ? 21.150 9.738 -15.716 1.00 58.72 84 TRP A N 1
ATOM 651 C CA . TRP A 1 84 ? 22.471 9.126 -15.513 1.00 58.72 84 TRP A CA 1
ATOM 652 C C . TRP A 1 84 ? 23.420 9.334 -16.698 1.00 58.72 84 TRP A C 1
ATOM 654 O O . TRP A 1 84 ? 24.590 9.666 -16.512 1.00 58.72 84 TRP A O 1
ATOM 664 N N . ILE A 1 85 ? 22.922 9.177 -17.923 1.00 57.5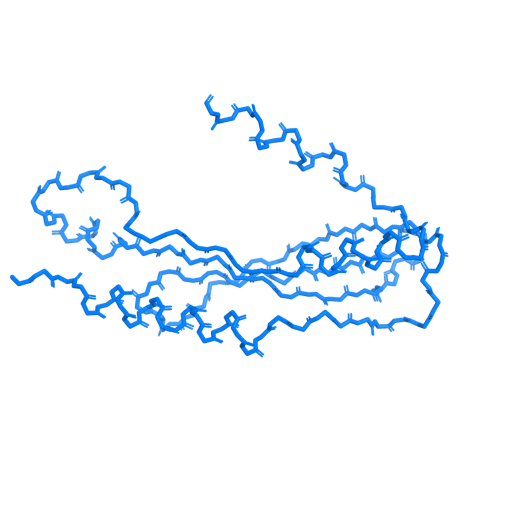6 85 ILE A N 1
ATOM 665 C CA . ILE A 1 85 ? 23.729 9.315 -19.146 1.00 57.56 85 ILE A CA 1
ATOM 666 C C . ILE A 1 85 ? 23.857 10.767 -19.629 1.00 57.56 85 ILE A C 1
ATOM 668 O O . ILE A 1 85 ? 24.529 11.013 -20.631 1.00 57.56 85 ILE A O 1
ATOM 672 N N . ASN A 1 86 ? 23.206 11.716 -18.945 1.00 55.00 86 ASN A N 1
ATOM 673 C CA . ASN A 1 86 ? 23.244 13.154 -19.219 1.00 55.00 86 ASN A CA 1
ATOM 674 C C . ASN A 1 86 ? 23.051 13.486 -20.715 1.00 55.00 86 ASN A C 1
ATOM 676 O O . ASN A 1 86 ? 23.738 14.339 -21.289 1.00 55.00 86 ASN A O 1
ATOM 680 N N . PHE A 1 87 ? 22.149 12.750 -21.379 1.00 51.78 87 PHE A N 1
ATOM 681 C CA . PHE A 1 87 ? 21.926 12.881 -22.817 1.00 51.78 87 PHE A CA 1
ATOM 682 C C . PHE A 1 87 ? 21.410 14.301 -23.094 1.00 51.78 87 PHE A C 1
ATOM 684 O O . PHE A 1 87 ? 20.329 14.679 -22.652 1.00 51.78 87 PHE A O 1
ATOM 691 N N . ASN A 1 88 ? 22.194 15.098 -23.823 1.00 46.50 88 ASN A N 1
ATOM 692 C CA . ASN A 1 88 ? 21.857 16.465 -24.244 1.00 46.50 88 ASN A CA 1
ATOM 693 C C . ASN A 1 88 ? 21.611 17.496 -23.127 1.00 46.50 88 ASN A C 1
ATOM 695 O O . ASN A 1 88 ? 20.787 18.389 -23.321 1.00 46.50 88 ASN A O 1
ATOM 699 N N . SER A 1 89 ? 22.306 17.422 -21.983 1.00 48.03 89 SER A N 1
ATOM 700 C CA . SER A 1 89 ? 22.127 18.421 -20.905 1.00 48.03 89 SER A CA 1
ATOM 701 C C . SER A 1 89 ? 20.659 18.576 -20.476 1.00 48.03 89 SER A C 1
ATOM 703 O O . SER A 1 89 ? 20.228 19.657 -20.072 1.00 48.03 89 SER A O 1
ATOM 705 N N . PHE A 1 90 ? 19.872 17.507 -20.616 1.00 49.28 90 PHE A N 1
ATOM 706 C CA . PHE A 1 90 ? 18.464 17.509 -20.270 1.00 49.28 90 PHE A CA 1
ATOM 707 C C . PHE A 1 90 ? 18.337 17.441 -18.746 1.00 49.28 90 PHE A C 1
ATOM 709 O O . PHE A 1 90 ? 18.497 16.386 -18.148 1.00 49.28 90 PHE A O 1
ATOM 716 N N . SER A 1 91 ? 18.065 18.587 -18.124 1.00 53.22 91 SER A N 1
ATOM 717 C CA . SER A 1 91 ? 17.726 18.729 -16.701 1.00 53.22 91 SER A CA 1
ATOM 718 C C . SER A 1 91 ? 16.211 18.697 -16.453 1.00 53.22 91 SER A C 1
ATOM 720 O O . SER A 1 91 ? 15.728 19.224 -15.450 1.00 53.22 91 SER A O 1
ATOM 722 N N . GLY A 1 92 ? 15.446 18.165 -17.412 1.00 52.22 92 GLY A N 1
ATOM 723 C CA . GLY A 1 92 ? 13.989 18.131 -17.362 1.00 52.22 92 GLY A CA 1
ATOM 724 C C . GLY A 1 92 ? 13.451 17.098 -16.363 1.00 52.22 92 GLY A C 1
ATOM 725 O O . GLY A 1 92 ? 14.180 16.192 -15.960 1.00 52.22 92 GLY A O 1
ATOM 726 N N . PRO A 1 93 ? 12.179 17.233 -15.949 1.00 51.50 93 PRO A N 1
ATOM 727 C CA . PRO A 1 93 ? 11.547 16.316 -15.004 1.00 51.50 93 PRO A CA 1
ATOM 728 C C . PRO A 1 93 ? 11.506 14.881 -15.546 1.00 51.50 93 PRO A C 1
ATOM 730 O O . PRO A 1 93 ? 11.601 14.659 -16.756 1.00 51.50 93 PRO A O 1
ATOM 733 N N . TYR A 1 94 ? 11.353 13.917 -14.632 1.00 56.16 94 TYR A N 1
ATOM 734 C CA . TYR A 1 94 ? 11.128 12.506 -14.947 1.00 56.16 94 TYR A CA 1
ATOM 735 C C . TYR A 1 94 ? 10.092 12.366 -16.075 1.00 56.16 94 TYR A C 1
ATOM 737 O O . TYR A 1 94 ? 9.025 12.976 -16.029 1.00 56.16 94 TYR A O 1
ATOM 745 N N . LEU A 1 95 ? 10.429 11.596 -17.117 1.00 60.88 95 LEU A N 1
ATOM 746 C CA . LEU A 1 95 ? 9.566 11.428 -18.296 1.00 60.88 95 LEU A CA 1
ATOM 747 C C . LEU A 1 95 ? 8.321 10.581 -17.990 1.00 60.88 95 LEU A C 1
ATOM 749 O O . LEU A 1 95 ? 7.350 10.619 -18.744 1.00 60.88 95 LEU A O 1
ATOM 753 N N . PHE A 1 96 ? 8.354 9.844 -16.880 1.00 65.31 96 PHE A N 1
ATOM 754 C CA . PHE A 1 96 ? 7.267 9.021 -16.379 1.00 65.31 96 PHE A CA 1
ATOM 755 C C . PHE A 1 96 ? 7.167 9.182 -14.859 1.00 65.31 96 PHE A C 1
ATOM 757 O O . PHE A 1 96 ? 8.152 8.973 -14.149 1.00 65.31 96 PHE A O 1
ATOM 764 N N . ASP A 1 97 ? 5.978 9.548 -14.392 1.00 68.81 97 ASP A N 1
ATOM 765 C CA . ASP A 1 97 ? 5.578 9.597 -12.986 1.00 68.81 97 ASP A CA 1
ATOM 766 C C . ASP A 1 97 ? 4.192 8.951 -12.903 1.00 68.81 97 ASP A C 1
ATOM 768 O O . ASP A 1 97 ? 3.242 9.397 -13.560 1.00 68.81 97 ASP A O 1
ATOM 772 N N . GLY A 1 98 ? 4.102 7.837 -12.186 1.00 71.00 98 GLY A N 1
ATOM 773 C CA . GLY A 1 98 ? 2.882 7.062 -12.060 1.00 71.00 98 GLY A CA 1
ATOM 774 C C . GLY A 1 98 ? 2.738 6.491 -10.662 1.00 71.00 98 GLY A C 1
ATOM 775 O O . GLY A 1 98 ? 3.667 5.892 -10.137 1.00 71.00 98 GLY A O 1
ATOM 776 N N . TYR A 1 99 ? 1.535 6.606 -10.105 1.00 80.5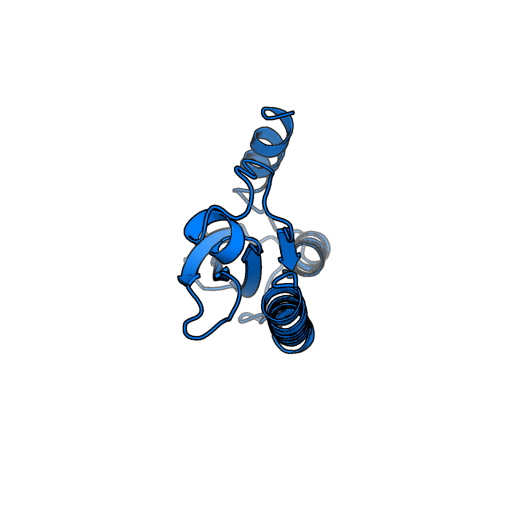6 99 TYR A N 1
ATOM 777 C CA . TYR A 1 99 ? 1.138 5.936 -8.873 1.00 80.56 99 TYR A CA 1
ATOM 778 C C . TYR A 1 99 ? -0.074 5.048 -9.133 1.00 80.56 99 TYR A C 1
ATOM 780 O O . TYR A 1 99 ? -1.024 5.452 -9.816 1.00 80.56 99 TYR A O 1
ATOM 788 N N . CYS A 1 100 ? -0.078 3.859 -8.548 1.00 82.69 100 CYS A N 1
ATOM 789 C CA . CYS A 1 100 ? -1.268 3.030 -8.460 1.00 82.69 100 CYS A CA 1
ATOM 790 C C . CYS A 1 100 ? -1.400 2.443 -7.059 1.00 82.69 100 CYS A C 1
ATOM 792 O O . CYS A 1 100 ? -0.451 1.929 -6.485 1.00 82.69 100 CYS A O 1
ATOM 794 N N . GLY A 1 101 ? -2.601 2.513 -6.498 1.00 80.25 101 GLY A N 1
ATOM 795 C CA . GLY A 1 101 ? -2.881 2.009 -5.162 1.00 80.25 101 GLY A CA 1
ATOM 796 C C . GLY A 1 101 ? -4.368 2.074 -4.850 1.00 80.25 101 GLY A C 1
ATOM 797 O O . GLY A 1 101 ? -5.134 2.774 -5.517 1.00 80.25 101 GLY A O 1
ATOM 798 N N . LEU A 1 102 ? -4.781 1.353 -3.811 1.00 76.25 102 LEU A N 1
ATOM 799 C CA . LEU A 1 102 ? -6.191 1.152 -3.451 1.00 76.25 102 LEU A CA 1
ATOM 800 C C . LEU A 1 102 ? -6.758 2.232 -2.529 1.00 76.25 102 LEU A C 1
ATOM 802 O O . LEU A 1 102 ? -7.650 1.978 -1.717 1.00 76.25 102 LEU A O 1
ATOM 806 N N . GLY A 1 103 ? -6.252 3.461 -2.634 1.00 74.44 103 GLY A N 1
ATOM 807 C CA . GLY A 1 103 ? -6.709 4.568 -1.794 1.00 74.44 103 GLY A CA 1
ATOM 808 C C . GLY A 1 103 ? -8.221 4.808 -1.904 1.00 74.44 103 GLY A C 1
ATOM 809 O O . GLY A 1 103 ? -8.865 5.153 -0.914 1.00 74.44 103 GLY A O 1
ATOM 810 N N . ARG A 1 104 ? -8.818 4.576 -3.083 1.00 77.88 104 ARG A N 1
ATOM 811 C CA . ARG A 1 104 ? -10.264 4.746 -3.306 1.00 77.88 104 ARG A CA 1
ATOM 812 C C . ARG A 1 104 ? -11.085 3.618 -2.687 1.00 77.88 104 ARG A C 1
ATOM 814 O O . ARG A 1 104 ? -12.117 3.888 -2.081 1.00 77.88 104 ARG A O 1
ATOM 821 N N . GLU A 1 105 ? -10.657 2.374 -2.838 1.00 81.44 105 GLU A N 1
ATOM 822 C CA . GLU A 1 105 ? -11.326 1.179 -2.318 1.00 81.44 105 GLU A CA 1
ATOM 823 C C . GLU A 1 105 ? -11.250 1.147 -0.794 1.00 81.44 105 GLU A C 1
ATOM 825 O O . GLU A 1 105 ? -12.271 0.975 -0.130 1.00 81.44 105 GLU A O 1
ATOM 830 N N . LYS A 1 106 ? -10.069 1.435 -0.239 1.00 82.94 106 LYS A N 1
ATOM 831 C CA . LYS A 1 106 ? -9.873 1.633 1.197 1.00 82.94 106 LYS A CA 1
ATOM 832 C C . LYS A 1 106 ? -10.811 2.706 1.741 1.00 82.94 106 LYS A C 1
ATOM 834 O O . LYS A 1 106 ? -11.472 2.492 2.752 1.00 82.94 106 LYS A O 1
ATOM 839 N N . ARG A 1 107 ? -10.901 3.853 1.062 1.00 82.44 107 ARG A N 1
ATOM 840 C CA . ARG A 1 107 ? -11.797 4.939 1.470 1.00 82.44 107 ARG A CA 1
ATOM 841 C C . ARG A 1 107 ? -13.259 4.502 1.467 1.00 82.44 107 ARG A C 1
ATOM 843 O O . ARG A 1 107 ? -13.967 4.788 2.423 1.00 82.44 107 ARG A O 1
ATOM 850 N N . LYS A 1 108 ? -13.693 3.775 0.434 1.00 86.19 108 LYS A N 1
ATOM 851 C CA . LYS A 1 108 ? -15.047 3.211 0.391 1.00 86.19 108 LYS A CA 1
ATOM 852 C C . LYS A 1 108 ? -15.308 2.266 1.560 1.00 86.19 108 LYS A C 1
ATOM 854 O O . LYS A 1 108 ? -16.399 2.322 2.106 1.00 86.19 108 LYS A O 1
ATOM 859 N N . LEU A 1 109 ? -14.340 1.434 1.959 1.00 86.31 109 LEU A N 1
ATOM 860 C CA . LEU A 1 109 ? -14.493 0.591 3.151 1.00 86.31 109 LEU A CA 1
ATOM 861 C C . LEU A 1 109 ? -14.630 1.432 4.423 1.00 86.31 109 LEU A C 1
ATOM 863 O O . LEU A 1 109 ? -15.540 1.188 5.207 1.00 86.31 109 LEU A O 1
ATOM 867 N N . ILE A 1 110 ? -13.765 2.431 4.612 1.00 87.50 110 ILE A N 1
ATOM 868 C CA . ILE A 1 110 ? -13.814 3.326 5.779 1.00 87.50 110 ILE A CA 1
ATOM 869 C C . ILE A 1 110 ? -15.177 4.013 5.883 1.00 87.50 110 ILE A C 1
ATOM 871 O O . ILE A 1 110 ? -15.776 4.022 6.953 1.00 87.50 110 ILE A O 1
ATOM 875 N N . GLU A 1 111 ? -15.687 4.532 4.767 1.00 87.94 111 GLU A N 1
ATOM 876 C CA . GLU A 1 111 ? -17.003 5.173 4.702 1.00 87.94 111 GLU A CA 1
ATOM 877 C C . GLU A 1 111 ? -18.151 4.172 4.915 1.00 87.94 111 GLU A C 1
ATOM 879 O O . GLU A 1 111 ? -19.111 4.493 5.610 1.00 87.94 111 GLU A O 1
ATOM 884 N N . LEU A 1 112 ? -18.060 2.960 4.354 1.00 91.25 112 LEU A N 1
ATOM 885 C CA . LEU A 1 112 ? -19.109 1.937 4.447 1.00 91.25 112 LEU A CA 1
ATOM 886 C C . LEU A 1 112 ? -19.319 1.431 5.878 1.00 91.25 112 LEU A C 1
ATOM 888 O O . LEU A 1 112 ? -20.460 1.187 6.260 1.00 91.25 112 LEU A O 1
ATOM 892 N N . TYR A 1 113 ? -18.234 1.286 6.639 1.00 91.56 113 TYR A N 1
ATOM 893 C CA . TYR A 1 113 ? -18.249 0.751 8.005 1.00 91.56 113 TYR A CA 1
ATOM 894 C C . TYR A 1 113 ? -18.085 1.837 9.079 1.00 91.56 113 TYR A C 1
ATOM 896 O O . TYR A 1 113 ? -17.723 1.549 10.219 1.00 91.56 113 TYR A O 1
ATOM 904 N N . ASN A 1 114 ? -18.284 3.110 8.716 1.00 90.94 114 ASN A N 1
ATOM 905 C CA . ASN A 1 114 ? -18.168 4.257 9.626 1.00 90.94 114 ASN A CA 1
ATOM 906 C C . ASN A 1 114 ? -16.868 4.265 10.459 1.00 90.94 114 ASN A C 1
ATOM 908 O O . ASN A 1 114 ? -16.864 4.659 11.628 1.00 90.94 114 ASN A O 1
ATOM 912 N N . MET A 1 115 ? -15.759 3.813 9.869 1.00 90.44 115 MET A N 1
ATOM 913 C CA . MET A 1 115 ? -14.458 3.788 10.535 1.00 90.44 115 MET A CA 1
ATOM 914 C C . MET A 1 115 ? -13.897 5.209 10.678 1.00 90.44 115 MET A C 1
ATOM 916 O O . MET A 1 115 ? -14.163 6.100 9.869 1.00 90.44 115 MET A O 1
ATOM 920 N N . ILE A 1 116 ? -13.062 5.416 11.693 1.00 90.62 116 ILE A N 1
ATOM 921 C CA . ILE A 1 116 ? -12.374 6.681 11.958 1.00 90.62 116 ILE A CA 1
ATOM 922 C C . ILE A 1 116 ? -10.894 6.501 11.621 1.00 90.62 116 ILE A C 1
ATOM 924 O O . ILE A 1 116 ? -10.145 5.914 12.398 1.00 90.62 116 ILE A O 1
ATOM 928 N N . ASP A 1 117 ? -10.462 7.025 10.475 1.00 87.88 117 ASP A N 1
ATOM 929 C CA . ASP A 1 117 ? -9.041 7.101 10.122 1.00 87.88 117 ASP A CA 1
ATOM 930 C C . ASP A 1 117 ? -8.400 8.316 10.806 1.00 87.88 117 ASP A C 1
ATOM 932 O O . ASP A 1 117 ? -8.723 9.469 10.500 1.00 87.88 117 ASP A O 1
ATOM 936 N N . VAL A 1 118 ? -7.500 8.062 11.758 1.00 85.94 118 VAL A N 1
ATOM 937 C CA . VAL A 1 118 ? -6.876 9.129 12.557 1.00 85.94 118 VAL A CA 1
ATOM 938 C C . VAL A 1 118 ? -5.852 9.956 11.787 1.00 85.94 118 VAL A C 1
ATOM 940 O O . VAL A 1 118 ? -5.582 11.091 12.178 1.00 85.94 118 VAL A O 1
ATOM 943 N N . ASP A 1 119 ? -5.294 9.427 10.697 1.00 75.94 119 ASP A N 1
ATOM 944 C CA . ASP A 1 119 ? -4.249 10.106 9.926 1.00 75.94 119 ASP A CA 1
ATOM 945 C C . ASP A 1 119 ? -4.827 10.925 8.757 1.00 75.94 119 ASP A C 1
ATOM 947 O O . ASP A 1 119 ? -4.130 11.778 8.190 1.00 75.94 119 ASP A O 1
ATOM 951 N N . TYR A 1 120 ? -6.109 10.731 8.422 1.00 62.66 120 TYR A N 1
ATOM 952 C CA . TYR A 1 120 ? -6.770 11.324 7.253 1.00 62.66 120 TYR A CA 1
ATOM 953 C C . TYR A 1 120 ? -6.745 12.863 7.230 1.00 62.66 120 TYR A C 1
ATOM 955 O O . TYR A 1 120 ? -6.629 13.476 6.166 1.00 62.66 120 TYR A O 1
ATOM 963 N N . HIS A 1 121 ? -6.761 13.516 8.396 1.00 44.47 121 HIS A N 1
ATOM 964 C CA . HIS A 1 121 ? -6.664 14.979 8.483 1.00 44.47 121 HIS A CA 1
ATOM 965 C C . HIS A 1 121 ? -5.269 15.540 8.156 1.00 44.47 121 HIS A C 1
ATOM 967 O O . HIS A 1 121 ? -5.145 16.724 7.843 1.00 44.47 121 HIS A O 1
ATOM 973 N N . THR A 1 122 ? -4.227 14.710 8.171 1.00 42.16 122 THR A N 1
ATOM 974 C CA . THR A 1 122 ? -2.827 15.146 8.035 1.00 42.16 122 THR A CA 1
ATOM 975 C C . THR A 1 122 ? -2.306 15.060 6.599 1.00 42.16 122 THR A C 1
ATOM 977 O O . THR A 1 122 ? -1.433 15.837 6.214 1.00 42.16 122 THR A O 1
ATOM 980 N N . PHE A 1 123 ? -2.840 14.144 5.784 1.00 39.22 123 PHE A N 1
ATOM 981 C CA . PHE A 1 123 ? -2.343 13.908 4.422 1.00 39.22 123 PHE A CA 1
ATOM 982 C C . PHE A 1 123 ? -2.838 14.945 3.398 1.00 39.22 123 PHE A C 1
ATOM 984 O O . PHE A 1 123 ? -2.051 15.395 2.568 1.00 39.22 123 PHE A O 1
ATOM 991 N N . CYS A 1 124 ? -4.090 15.417 3.492 1.00 38.81 124 CYS A N 1
ATOM 992 C CA . CYS A 1 124 ? -4.636 16.396 2.534 1.00 38.81 124 CYS A CA 1
ATOM 993 C C . CYS A 1 124 ? -4.065 17.821 2.676 1.00 38.81 124 CYS A C 1
ATOM 995 O O . CYS A 1 124 ? -4.165 18.604 1.735 1.00 38.81 124 CYS A O 1
ATOM 997 N N . GLN A 1 125 ? -3.457 18.182 3.814 1.00 28.62 125 GLN A N 1
ATOM 998 C CA . GLN A 1 125 ? -2.827 19.502 3.978 1.00 28.62 125 GLN A CA 1
ATOM 999 C C . GLN A 1 125 ? -1.417 19.579 3.377 1.00 28.62 125 GLN A C 1
ATOM 1001 O O . GLN A 1 125 ? -0.956 20.668 3.041 1.00 28.62 125 GLN A O 1
ATOM 1006 N N . LYS A 1 126 ? -0.721 18.446 3.209 1.00 30.91 126 LYS A N 1
ATOM 1007 C CA . LYS A 1 126 ? 0.627 18.444 2.615 1.00 30.91 126 LYS A CA 1
ATOM 1008 C C . LYS A 1 126 ? 0.611 18.561 1.092 1.00 30.91 126 LYS A C 1
ATOM 1010 O O . LYS A 1 126 ? 1.548 19.117 0.530 1.00 30.91 126 LYS A O 1
ATOM 1015 N N . THR A 1 127 ? -0.454 18.121 0.425 1.00 31.50 127 THR A N 1
ATOM 1016 C CA . THR A 1 127 ? -0.588 18.222 -1.040 1.00 31.50 127 THR A CA 1
ATOM 1017 C C . THR A 1 127 ? -0.992 19.613 -1.536 1.00 31.50 127 THR A C 1
ATOM 1019 O O . THR A 1 127 ? -0.942 19.854 -2.734 1.00 31.50 127 THR A O 1
ATOM 1022 N N . SER A 1 128 ? -1.366 20.545 -0.652 1.00 28.06 128 SER A N 1
ATOM 1023 C CA . SER A 1 128 ? -1.760 21.916 -1.022 1.00 28.06 128 SER A CA 1
ATOM 1024 C C . SER A 1 128 ? -0.676 22.981 -0.796 1.00 28.06 128 SER A C 1
ATOM 1026 O O . SER A 1 128 ? -0.932 24.150 -1.061 1.00 28.06 128 SER A O 1
ATOM 1028 N N . TYR A 1 129 ? 0.513 22.613 -0.301 1.00 29.28 129 TYR A N 1
ATOM 1029 C CA . TYR A 1 129 ? 1.589 23.570 0.021 1.00 29.28 129 TYR A CA 1
ATOM 1030 C C . TYR A 1 129 ? 2.816 23.519 -0.901 1.00 29.28 129 TYR A C 1
ATOM 1032 O O . TYR A 1 129 ? 3.738 24.301 -0.698 1.00 29.28 129 TYR A O 1
ATOM 1040 N N . ASN A 1 130 ? 2.814 22.663 -1.927 1.00 32.97 130 ASN A N 1
ATOM 1041 C CA . ASN A 1 130 ? 3.875 22.594 -2.940 1.00 32.97 130 ASN A CA 1
ATOM 1042 C C . ASN A 1 130 ? 3.302 22.717 -4.367 1.00 32.97 130 ASN A C 1
ATOM 1044 O O . ASN A 1 130 ? 3.604 21.894 -5.230 1.00 32.97 130 ASN A O 1
ATOM 1048 N N . SER A 1 131 ? 2.466 23.734 -4.597 1.00 33.44 131 SER A N 1
ATOM 1049 C CA . SER A 1 131 ? 2.078 24.195 -5.945 1.00 33.44 131 SER A CA 1
ATOM 1050 C C . SER A 1 131 ? 2.496 25.643 -6.133 1.00 33.44 131 SER A C 1
ATOM 1052 O O . SER A 1 131 ? 2.336 26.408 -5.156 1.00 33.44 131 SER A O 1
#

Sequence (131 aa):
MILIGDEVIGGIQFGYLCYTTPGLEVLVDDLEGRKVKTTFESTEVILTPIKITEDLYTTHDIDTHEVVFKSVGYDGYGGWLANWINFNSFSGPYLFDGYCGLGREKRKLIELYNMIDVDYHTFCQKTSYNS

Foldseek 3Di:
DDPVVLVVQLVVVLVVCLVPFWDKFFDDDQDAAFAKEKDWDWDWDPPRSWTKIKIKIWIAGPVPRDTGIITIKMWTFACVVVVVVCPPVPPDGGPDTDIHICPVVVVCSCVVRVYHYPCVVPVVVVVPPPD

pLDDT: mean 74.85, std 18.27, range [28.06, 94.75]

Radius of gyration: 18.12 Å; chains: 1; bounding box: 43×34×52 Å

Organism: NCBI:txid225848